Protein AF-A0A0B0EGE4-F1 (afdb_monomer_lite)

Sequence (69 aa):
MVNNPQIKKIEITASDAVAGYLLNNKRKKLAELEEKFSTTIIINGIIGQKTGEVTTNCTDSEGNRIVTR

Structure (mmCIF, N/CA/C/O backbone):
data_AF-A0A0B0EGE4-F1
#
_entry.id   AF-A0A0B0EGE4-F1
#
loop_
_atom_site.group_PDB
_atom_site.id
_atom_site.type_symbol
_atom_site.label_atom_id
_atom_site.label_alt_id
_atom_site.label_comp_id
_atom_site.label_asym_id
_atom_site.label_entity_id
_atom_site.label_seq_id
_atom_site.pdbx_PDB_ins_code
_atom_site.Cartn_x
_atom_site.Cartn_y
_atom_site.Cartn_z
_atom_site.occupancy
_atom_site.B_iso_or_equiv
_atom_site.auth_seq_id
_atom_site.auth_comp_id
_atom_site.auth_asym_id
_atom_site.auth_atom_id
_atom_site.pdbx_PDB_model_num
ATOM 1 N N . MET A 1 1 ? 0.560 14.162 10.119 1.00 52.66 1 MET A N 1
ATOM 2 C CA . MET A 1 1 ? 0.409 13.515 8.796 1.00 52.66 1 MET A CA 1
ATOM 3 C C . MET A 1 1 ? -0.290 12.151 8.828 1.00 52.66 1 MET A C 1
ATOM 5 O O . MET A 1 1 ? -0.997 11.881 7.878 1.00 52.66 1 MET A O 1
ATOM 9 N N . VAL A 1 2 ? -0.172 11.310 9.870 1.00 49.75 2 VAL A N 1
ATOM 10 C CA . VAL A 1 2 ? -0.750 9.936 9.847 1.00 49.75 2 VAL A CA 1
ATOM 11 C C . VAL A 1 2 ? -2.116 9.811 10.552 1.00 49.75 2 VAL A C 1
ATOM 13 O O . VAL A 1 2 ? -2.806 8.820 10.388 1.00 49.75 2 VAL A O 1
ATOM 16 N N . ASN A 1 3 ? -2.547 10.831 11.301 1.00 59.25 3 ASN A N 1
ATOM 17 C CA . ASN A 1 3 ? -3.738 10.761 12.157 1.00 59.25 3 ASN A CA 1
ATOM 18 C C . ASN A 1 3 ? -4.879 11.667 11.661 1.00 59.25 3 ASN A C 1
ATOM 20 O O . ASN A 1 3 ? -5.495 12.374 12.453 1.00 59.25 3 ASN A O 1
ATOM 24 N N . ASN A 1 4 ? -5.112 11.715 10.345 1.00 71.81 4 ASN A N 1
ATOM 25 C CA . ASN A 1 4 ? -6.324 12.344 9.825 1.00 71.81 4 ASN A CA 1
ATOM 26 C C . ASN A 1 4 ? -7.431 11.272 9.767 1.00 71.81 4 ASN A C 1
ATOM 28 O O . ASN A 1 4 ? -7.380 10.431 8.869 1.00 71.81 4 ASN A O 1
ATOM 32 N N . PRO A 1 5 ? -8.419 11.284 10.686 1.00 77.69 5 PRO A N 1
ATOM 33 C CA . PRO A 1 5 ? -9.469 10.261 10.749 1.00 77.69 5 PRO A CA 1
ATOM 34 C C . PRO A 1 5 ? -10.368 10.232 9.505 1.00 77.69 5 PRO A C 1
ATOM 36 O O . PRO A 1 5 ? -11.108 9.265 9.303 1.00 77.69 5 PRO A O 1
ATOM 39 N N . GLN A 1 6 ? -10.302 11.277 8.673 1.00 85.69 6 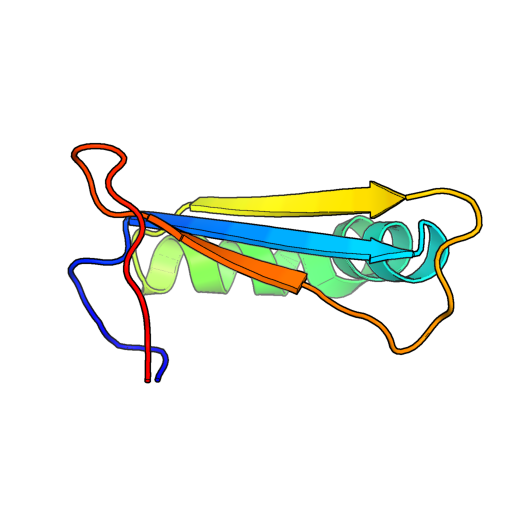GLN A N 1
ATOM 40 C CA . GLN A 1 6 ? -11.002 11.340 7.396 1.00 85.69 6 GLN A CA 1
ATOM 41 C C . GLN A 1 6 ? -10.366 10.424 6.348 1.00 85.69 6 GLN A C 1
ATOM 43 O O . GLN A 1 6 ? -11.064 10.012 5.434 1.00 85.69 6 GLN A O 1
ATOM 48 N N . ILE A 1 7 ? -9.080 10.066 6.467 1.00 90.00 7 ILE A N 1
ATOM 49 C CA . ILE A 1 7 ? -8.428 9.173 5.503 1.00 90.00 7 ILE A CA 1
ATOM 50 C C . ILE A 1 7 ? -8.948 7.748 5.711 1.00 90.00 7 ILE A C 1
ATOM 52 O O . ILE A 1 7 ? -8.701 7.121 6.742 1.00 90.00 7 ILE A O 1
ATOM 56 N N . LYS A 1 8 ? -9.647 7.222 4.705 1.00 91.69 8 LYS A N 1
ATOM 57 C CA . LYS A 1 8 ? -10.168 5.847 4.691 1.00 91.69 8 LYS A CA 1
ATOM 58 C C . LYS A 1 8 ? -9.431 4.929 3.743 1.00 91.69 8 LYS A C 1
ATOM 60 O O . LYS A 1 8 ? -9.378 3.731 4.003 1.00 91.69 8 LYS A O 1
ATOM 65 N N . LYS A 1 9 ? -8.791 5.473 2.712 1.00 93.94 9 LYS A N 1
ATOM 66 C CA . LYS A 1 9 ? -7.946 4.690 1.813 1.00 93.94 9 LYS A CA 1
ATOM 67 C C . LYS A 1 9 ? -6.693 5.463 1.416 1.00 93.94 9 LYS A C 1
ATOM 69 O O . LYS A 1 9 ? -6.773 6.646 1.080 1.00 93.94 9 LYS A O 1
ATOM 74 N N . ILE A 1 10 ? -5.554 4.776 1.450 1.00 93.62 10 ILE A N 1
ATOM 75 C CA . ILE A 1 10 ? -4.244 5.253 1.003 1.00 93.62 10 ILE A CA 1
ATOM 76 C C . ILE A 1 10 ? -3.797 4.362 -0.152 1.00 93.62 10 ILE A C 1
ATOM 78 O O . ILE A 1 10 ? -3.668 3.152 0.005 1.00 93.62 10 ILE A O 1
ATOM 82 N N . GLU A 1 11 ? -3.531 4.959 -1.304 1.00 95.00 11 GLU A N 1
ATOM 83 C CA . GLU A 1 11 ? -3.004 4.276 -2.481 1.00 95.00 11 GLU A CA 1
ATOM 84 C C . GLU A 1 11 ? -1.566 4.731 -2.710 1.00 95.00 11 GLU A C 1
ATOM 86 O O . GLU A 1 11 ? -1.305 5.925 -2.871 1.00 95.00 11 GLU A O 1
ATOM 91 N N . ILE A 1 12 ? -0.635 3.783 -2.699 1.00 94.69 12 ILE A N 1
ATOM 92 C CA . ILE A 1 12 ? 0.795 4.012 -2.889 1.00 94.69 12 ILE A CA 1
ATOM 93 C C . ILE A 1 12 ? 1.204 3.350 -4.196 1.00 94.69 12 ILE A C 1
ATOM 95 O O . ILE A 1 12 ? 1.101 2.135 -4.340 1.00 94.69 12 ILE A O 1
ATOM 99 N N . THR A 1 13 ? 1.716 4.141 -5.127 1.00 95.31 13 THR A N 1
ATOM 100 C CA . THR A 1 13 ? 2.245 3.668 -6.404 1.00 95.31 13 THR A CA 1
ATOM 101 C C . THR A 1 13 ? 3.761 3.793 -6.400 1.00 95.31 13 THR A C 1
ATOM 103 O O . THR A 1 13 ? 4.297 4.892 -6.223 1.00 95.31 13 THR A O 1
ATOM 106 N N . ALA A 1 14 ? 4.453 2.675 -6.590 1.00 95.31 14 ALA A N 1
ATOM 107 C CA . ALA A 1 14 ? 5.910 2.582 -6.573 1.00 95.31 14 ALA A CA 1
ATOM 108 C C . ALA A 1 14 ? 6.409 1.630 -7.671 1.00 95.31 14 ALA A C 1
ATOM 110 O O . ALA A 1 14 ? 5.613 0.984 -8.355 1.00 95.31 14 ALA A O 1
ATOM 111 N N . SER A 1 15 ? 7.730 1.498 -7.817 1.00 96.50 15 SER A N 1
ATOM 112 C CA . SER A 1 15 ? 8.292 0.445 -8.668 1.00 96.50 15 SER A CA 1
ATOM 113 C C . SER A 1 15 ? 7.857 -0.946 -8.201 1.00 96.50 15 SER A C 1
ATOM 115 O O . SER A 1 15 ? 7.598 -1.172 -7.014 1.00 96.50 15 SER A O 1
ATOM 117 N N . ASP A 1 16 ? 7.783 -1.888 -9.135 1.00 94.75 16 ASP A N 1
ATOM 118 C CA . ASP A 1 16 ? 7.432 -3.288 -8.878 1.00 94.75 16 ASP A CA 1
ATOM 119 C C . ASP A 1 16 ? 8.278 -3.924 -7.760 1.00 94.75 16 ASP A C 1
ATOM 121 O O . ASP A 1 16 ? 7.733 -4.574 -6.866 1.00 94.75 16 ASP A O 1
ATOM 125 N N . ALA A 1 17 ? 9.585 -3.659 -7.736 1.00 93.88 17 ALA A N 1
ATOM 126 C CA . ALA A 1 17 ? 10.494 -4.133 -6.700 1.00 93.88 17 ALA A CA 1
ATOM 127 C C . ALA A 1 17 ? 10.126 -3.585 -5.310 1.00 93.88 17 ALA A C 1
ATOM 129 O O . ALA A 1 17 ? 10.135 -4.323 -4.320 1.00 93.88 17 ALA A O 1
ATOM 130 N N . VAL A 1 18 ? 9.764 -2.301 -5.221 1.00 94.88 18 VAL A N 1
ATOM 131 C CA . VAL A 1 18 ? 9.347 -1.672 -3.958 1.00 94.88 18 VAL A CA 1
ATOM 132 C C . VAL A 1 18 ? 7.984 -2.202 -3.521 1.00 94.88 18 VAL A C 1
ATOM 134 O O . VAL A 1 18 ? 7.826 -2.580 -2.360 1.00 94.88 18 VAL A O 1
ATOM 137 N N . ALA A 1 19 ? 7.017 -2.286 -4.437 1.00 95.56 19 ALA A N 1
ATOM 138 C CA . ALA A 1 19 ? 5.697 -2.841 -4.157 1.00 95.56 19 ALA A CA 1
ATOM 139 C C . ALA A 1 19 ? 5.797 -4.296 -3.673 1.00 95.56 19 ALA A C 1
ATOM 141 O O . ALA A 1 19 ? 5.235 -4.647 -2.633 1.00 95.56 19 ALA A O 1
ATOM 142 N N . GLY A 1 20 ? 6.597 -5.114 -4.359 1.00 96.00 20 GLY A N 1
ATOM 143 C CA . GLY A 1 20 ? 6.892 -6.489 -3.972 1.00 96.00 20 GLY A CA 1
ATOM 144 C C . GLY A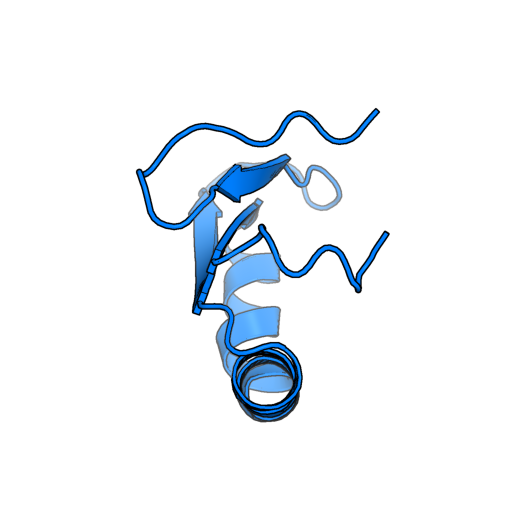 1 20 ? 7.546 -6.577 -2.594 1.00 96.00 20 GLY A C 1
ATOM 145 O O . GLY A 1 20 ? 7.129 -7.392 -1.770 1.00 96.00 20 GLY A O 1
ATOM 146 N N . TYR A 1 21 ? 8.516 -5.715 -2.283 1.00 95.75 21 TYR A N 1
ATOM 147 C CA . TYR A 1 21 ? 9.119 -5.673 -0.950 1.00 95.75 21 TYR A CA 1
ATOM 148 C C . TYR A 1 21 ? 8.100 -5.310 0.139 1.00 95.75 21 TYR A C 1
ATOM 150 O O . TYR A 1 21 ? 8.058 -5.963 1.184 1.00 95.75 21 TYR A O 1
ATOM 158 N N . LEU A 1 22 ? 7.260 -4.296 -0.085 1.00 95.81 22 LEU A N 1
ATOM 159 C CA . LEU A 1 22 ? 6.247 -3.872 0.884 1.00 95.81 22 LEU A CA 1
ATOM 160 C C . LEU A 1 22 ? 5.217 -4.980 1.133 1.00 95.81 22 LEU A C 1
ATOM 162 O O . LEU A 1 22 ? 4.955 -5.337 2.285 1.00 95.81 22 LEU A O 1
ATOM 166 N N . LEU A 1 23 ? 4.698 -5.573 0.059 1.00 96.31 23 LEU A N 1
ATOM 167 C CA . LEU A 1 23 ? 3.659 -6.596 0.115 1.00 96.31 23 LEU A CA 1
ATOM 168 C C . LEU A 1 23 ? 4.160 -7.958 0.599 1.00 96.31 23 LEU A C 1
ATOM 170 O O . LEU A 1 23 ? 3.334 -8.768 1.012 1.00 96.31 23 LEU A O 1
ATOM 174 N N . ASN A 1 24 ? 5.465 -8.238 0.580 1.00 96.94 24 ASN A N 1
ATOM 175 C CA . ASN A 1 24 ? 6.017 -9.500 1.088 1.00 96.94 24 ASN A CA 1
ATOM 176 C C . ASN A 1 24 ? 6.719 -9.321 2.437 1.00 96.94 24 ASN A C 1
ATOM 178 O O . ASN A 1 24 ? 6.371 -9.981 3.413 1.00 96.94 24 ASN A O 1
ATOM 182 N N . ASN A 1 25 ? 7.652 -8.375 2.532 1.00 97.88 25 ASN A N 1
ATOM 183 C CA . ASN A 1 25 ? 8.533 -8.243 3.693 1.00 97.88 25 ASN A CA 1
ATOM 184 C C . ASN A 1 25 ? 7.975 -7.287 4.753 1.00 97.88 25 ASN A C 1
ATOM 186 O O . ASN A 1 25 ? 8.406 -7.332 5.908 1.00 97.88 25 ASN A O 1
ATOM 190 N N . LYS A 1 26 ? 7.038 -6.403 4.385 1.00 97.00 26 LYS A N 1
ATOM 191 C CA . LYS A 1 26 ? 6.380 -5.461 5.311 1.00 97.00 26 LYS A CA 1
ATOM 192 C C . LYS A 1 26 ? 4.884 -5.719 5.486 1.00 97.00 26 LYS A C 1
ATOM 194 O O . LYS A 1 26 ? 4.230 -4.936 6.168 1.00 97.00 26 LYS A O 1
ATOM 199 N N . ARG A 1 27 ? 4.364 -6.846 4.983 1.00 96.12 27 ARG A N 1
ATOM 200 C CA . ARG A 1 27 ? 2.933 -7.197 5.032 1.00 96.12 27 ARG A CA 1
ATOM 201 C C . ARG A 1 27 ? 2.328 -7.098 6.432 1.00 96.12 27 ARG A C 1
ATOM 203 O O . ARG A 1 27 ? 1.301 -6.457 6.598 1.00 96.12 27 ARG A O 1
ATOM 210 N N . LYS A 1 28 ? 2.985 -7.673 7.448 1.00 97.31 28 LYS A N 1
ATOM 211 C CA . LYS A 1 28 ? 2.498 -7.619 8.839 1.00 97.31 28 LYS A CA 1
ATOM 212 C C . LYS A 1 28 ? 2.357 -6.178 9.338 1.00 97.31 28 LYS A C 1
ATOM 214 O O . LYS A 1 28 ? 1.345 -5.825 9.923 1.00 97.31 28 LYS A O 1
ATOM 219 N N . LYS A 1 29 ? 3.350 -5.336 9.048 1.00 96.25 29 LYS A N 1
ATOM 220 C CA . LYS A 1 29 ? 3.338 -3.927 9.445 1.00 96.25 29 LYS A CA 1
ATOM 221 C C . LYS A 1 29 ? 2.268 -3.129 8.694 1.00 96.25 29 LYS A C 1
ATOM 223 O O . LYS A 1 29 ? 1.710 -2.207 9.267 1.00 96.25 29 LYS A O 1
ATOM 228 N N . LEU A 1 30 ? 1.985 -3.469 7.433 1.00 95.62 30 LEU A N 1
ATOM 229 C CA . LEU A 1 30 ? 0.867 -2.880 6.691 1.00 95.62 30 LEU A CA 1
ATOM 230 C C . LEU A 1 30 ? -0.465 -3.220 7.366 1.00 95.62 30 LEU A C 1
ATOM 232 O O . LEU A 1 30 ? -1.198 -2.299 7.695 1.00 95.62 30 LEU A O 1
ATOM 236 N N . ALA A 1 31 ? -0.707 -4.493 7.687 1.00 95.69 31 ALA A N 1
ATOM 237 C CA . ALA A 1 31 ? -1.927 -4.915 8.380 1.00 95.69 31 ALA A CA 1
ATOM 238 C C . ALA A 1 31 ? -2.100 -4.225 9.750 1.00 95.69 31 ALA A C 1
ATOM 240 O O . ALA A 1 31 ? -3.178 -3.732 10.063 1.00 95.69 31 ALA A O 1
ATOM 241 N N . GLU A 1 32 ? -1.023 -4.108 10.537 1.00 96.12 32 GLU A N 1
ATOM 242 C CA . GLU A 1 32 ? -1.040 -3.373 11.814 1.00 96.12 32 GLU A CA 1
ATOM 243 C C . GLU A 1 32 ? -1.417 -1.892 11.635 1.00 96.12 32 GLU A C 1
ATOM 245 O O . GLU A 1 32 ? -2.094 -1.313 12.484 1.00 96.12 32 GLU A O 1
ATOM 250 N N . LEU A 1 33 ? -0.974 -1.254 10.545 1.00 92.56 33 LEU A N 1
ATOM 251 C CA . LEU A 1 33 ? -1.333 0.132 10.235 1.00 92.56 33 LEU A CA 1
ATOM 252 C C . LEU A 1 33 ? -2.794 0.245 9.792 1.00 92.56 33 LEU A C 1
ATOM 254 O O . LEU A 1 33 ? -3.482 1.166 10.232 1.00 92.56 33 LEU A O 1
ATOM 258 N N . GLU A 1 34 ? -3.264 -0.678 8.956 1.00 93.81 34 GLU A N 1
ATOM 259 C CA . GLU A 1 34 ? -4.658 -0.706 8.508 1.00 93.81 34 GLU A CA 1
ATOM 260 C C . GLU A 1 34 ? -5.621 -0.851 9.689 1.00 93.81 34 GLU A C 1
ATOM 262 O O . GLU A 1 34 ? -6.579 -0.085 9.801 1.00 93.81 34 GLU A O 1
ATOM 267 N N . GLU A 1 35 ? -5.320 -1.765 10.614 1.00 94.25 35 GLU A N 1
ATOM 268 C CA . GLU A 1 35 ? -6.101 -1.976 11.834 1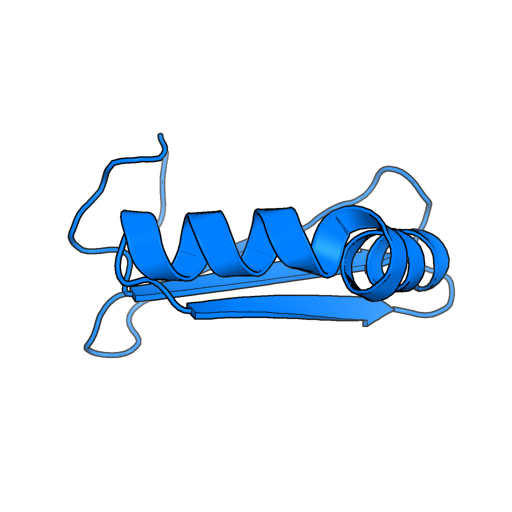.00 94.25 35 GLU A CA 1
ATOM 269 C C . GLU A 1 35 ? -6.050 -0.745 12.747 1.00 94.25 35 GLU A C 1
ATOM 271 O O . GLU A 1 35 ? -7.089 -0.194 13.121 1.00 94.25 35 GLU A O 1
ATOM 276 N N . LYS A 1 36 ? -4.841 -0.255 13.053 1.00 92.62 36 LYS A N 1
ATOM 277 C CA . LYS A 1 36 ? -4.638 0.867 13.979 1.00 92.62 36 LYS A CA 1
ATOM 278 C C . LYS A 1 36 ? -5.354 2.143 13.542 1.00 92.62 36 LYS A C 1
ATOM 280 O O . LYS A 1 36 ? -5.829 2.890 14.397 1.00 92.62 36 LYS A O 1
ATOM 285 N N . PHE A 1 37 ? -5.384 2.422 12.242 1.00 89.25 37 PHE A N 1
ATOM 286 C CA . PHE A 1 37 ? -5.970 3.654 11.708 1.00 89.25 37 PHE A CA 1
ATOM 287 C C . PHE A 1 37 ? -7.352 3.448 11.082 1.00 89.25 37 PHE A C 1
ATOM 289 O O . PHE A 1 37 ? -7.996 4.428 10.708 1.00 89.25 37 PHE A O 1
ATOM 296 N N . SER A 1 38 ? -7.844 2.204 11.018 1.00 91.12 38 SER A N 1
ATOM 297 C CA . SER A 1 38 ? -9.087 1.859 10.314 1.00 91.12 38 SER A CA 1
ATOM 298 C C . SER A 1 38 ? -9.098 2.425 8.886 1.00 91.12 38 SER A C 1
ATOM 300 O O . SER A 1 38 ? -10.046 3.097 8.462 1.00 91.12 38 SER A O 1
ATOM 302 N N . THR A 1 39 ? -7.998 2.188 8.172 1.00 90.19 39 THR A N 1
ATOM 303 C CA . THR A 1 39 ? -7.713 2.711 6.830 1.00 90.19 39 THR A CA 1
ATOM 304 C C . THR A 1 39 ? -7.264 1.561 5.938 1.00 90.19 39 THR A C 1
ATOM 306 O O . THR A 1 39 ? -6.464 0.740 6.362 1.00 90.19 39 THR A O 1
ATOM 309 N N . THR A 1 40 ? -7.716 1.516 4.691 1.00 93.81 40 THR A N 1
ATOM 310 C CA . THR A 1 40 ? -7.234 0.547 3.697 1.00 93.81 40 THR A CA 1
ATOM 311 C C . THR A 1 40 ? -5.964 1.055 3.020 1.00 93.81 40 THR A C 1
ATOM 313 O O . THR A 1 40 ? -5.926 2.206 2.576 1.00 93.81 40 THR A O 1
ATOM 316 N N . ILE A 1 41 ? -4.936 0.215 2.889 1.00 95.44 41 ILE A N 1
ATOM 317 C CA . ILE A 1 41 ? -3.689 0.558 2.197 1.00 95.44 41 ILE A CA 1
ATOM 318 C C . ILE A 1 41 ? -3.544 -0.307 0.943 1.00 95.44 41 ILE A C 1
ATOM 320 O O . ILE A 1 41 ? -3.402 -1.524 1.009 1.00 95.44 41 ILE A O 1
ATOM 324 N N . ILE A 1 42 ? -3.517 0.337 -0.221 1.00 95.69 42 ILE A N 1
ATOM 325 C CA . ILE A 1 42 ? -3.320 -0.314 -1.518 1.00 95.69 42 ILE A CA 1
ATOM 326 C C . ILE A 1 42 ? -1.921 0.022 -2.024 1.00 95.69 42 ILE A C 1
ATOM 328 O O . ILE A 1 42 ? -1.550 1.192 -2.098 1.00 95.69 42 ILE A O 1
ATOM 332 N N . ILE A 1 43 ? -1.148 -1.001 -2.391 1.00 96.56 43 ILE A N 1
ATOM 333 C CA . ILE A 1 43 ? 0.187 -0.844 -2.975 1.00 96.56 43 ILE A CA 1
ATOM 334 C C . ILE A 1 43 ? 0.151 -1.296 -4.437 1.00 96.56 43 ILE A C 1
ATOM 336 O O . ILE A 1 43 ? -0.056 -2.476 -4.714 1.00 96.56 43 ILE A O 1
ATOM 340 N N . ASN A 1 44 ? 0.401 -0.369 -5.358 1.00 95.88 44 ASN A N 1
ATOM 341 C CA . ASN A 1 44 ? 0.463 -0.611 -6.795 1.00 95.88 44 ASN A CA 1
ATOM 342 C C . ASN A 1 44 ? 1.924 -0.606 -7.265 1.00 95.88 44 ASN A C 1
ATOM 344 O O . ASN A 1 44 ? 2.659 0.354 -7.025 1.00 95.88 44 ASN A O 1
ATOM 348 N N . GLY A 1 45 ? 2.341 -1.678 -7.940 1.00 94.69 45 GLY A N 1
ATOM 349 C CA . GLY A 1 45 ? 3.657 -1.781 -8.570 1.00 94.69 45 GLY A CA 1
ATOM 350 C C . GLY A 1 45 ? 3.595 -1.421 -10.052 1.00 94.69 45 GLY A C 1
ATOM 351 O O . GLY A 1 45 ? 2.783 -1.989 -10.780 1.00 94.69 45 GLY A O 1
ATOM 352 N N . ILE A 1 46 ? 4.462 -0.516 -10.503 1.00 94.75 46 ILE A N 1
ATOM 353 C CA . ILE A 1 46 ? 4.619 -0.162 -11.919 1.00 94.75 46 ILE A CA 1
ATOM 354 C C . ILE A 1 46 ? 5.973 -0.662 -12.424 1.00 94.75 46 ILE A C 1
ATOM 356 O O . ILE A 1 46 ? 7.027 -0.334 -11.875 1.00 94.75 46 ILE A O 1
ATOM 360 N N . ILE A 1 47 ? 5.940 -1.440 -13.506 1.00 90.75 47 ILE A N 1
ATOM 361 C CA . ILE A 1 47 ? 7.139 -1.919 -14.199 1.00 90.75 47 ILE A CA 1
ATOM 362 C C . ILE A 1 47 ? 7.823 -0.733 -14.885 1.00 90.75 47 ILE A C 1
ATOM 364 O O . ILE A 1 47 ? 7.179 0.045 -15.585 1.00 90.75 47 ILE A O 1
ATOM 368 N N . GLY A 1 48 ? 9.135 -0.597 -14.692 1.00 84.31 48 GLY A N 1
ATOM 369 C CA . GLY A 1 48 ? 9.927 0.473 -15.306 1.00 84.31 48 GLY A CA 1
ATOM 370 C C . GLY A 1 48 ? 9.848 1.829 -14.594 1.00 84.31 48 GLY A C 1
ATOM 371 O O . GLY A 1 48 ? 10.555 2.751 -14.995 1.00 84.31 48 GLY A O 1
ATOM 372 N N . GLN A 1 49 ? 9.060 1.960 -13.518 1.00 88.12 49 GLN A N 1
ATOM 373 C CA . GLN A 1 49 ? 9.125 3.133 -12.643 1.00 88.12 49 GLN A CA 1
ATOM 374 C C . GLN A 1 49 ? 10.461 3.146 -11.890 1.00 88.12 49 GLN A C 1
ATOM 376 O O . GLN A 1 49 ? 10.934 2.118 -11.397 1.00 88.12 49 GLN A O 1
ATOM 381 N N . LYS A 1 50 ? 11.079 4.324 -11.781 1.00 88.31 50 LYS A N 1
ATOM 382 C CA . LYS A 1 50 ? 12.370 4.476 -11.113 1.00 88.31 50 LYS A CA 1
ATOM 383 C C . LYS A 1 50 ? 12.236 4.206 -9.614 1.00 88.31 50 LYS A C 1
ATOM 385 O O . LYS A 1 50 ? 11.393 4.788 -8.932 1.00 88.31 50 LYS A O 1
ATOM 390 N N . THR A 1 51 ? 13.119 3.370 -9.073 1.00 82.38 51 THR A N 1
ATOM 391 C CA . THR A 1 51 ? 13.228 3.175 -7.622 1.00 82.38 51 THR A CA 1
ATOM 392 C C . THR A 1 51 ? 13.522 4.514 -6.939 1.00 82.38 51 THR A C 1
ATOM 394 O O . THR A 1 51 ? 14.521 5.163 -7.248 1.00 82.38 51 THR A O 1
ATOM 397 N N . GLY A 1 52 ? 12.642 4.926 -6.023 1.00 81.69 52 GLY A N 1
ATOM 398 C CA . GLY A 1 52 ? 12.701 6.214 -5.321 1.00 81.69 52 GLY A CA 1
ATOM 399 C C . GLY A 1 52 ? 11.577 7.183 -5.699 1.00 81.69 52 GLY A C 1
ATOM 400 O O . GLY A 1 52 ? 11.258 8.065 -4.906 1.00 81.69 52 GLY A O 1
ATOM 401 N N . GLU A 1 53 ? 10.923 6.989 -6.845 1.00 88.81 53 GLU A N 1
ATOM 402 C CA . GLU A 1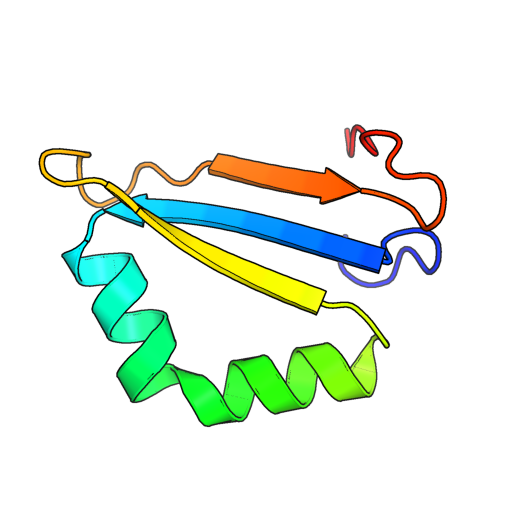 53 ? 9.670 7.679 -7.148 1.00 88.81 53 GLU A CA 1
ATOM 403 C C . GLU A 1 53 ? 8.518 6.933 -6.484 1.00 88.81 53 GLU A C 1
ATOM 405 O O . GLU A 1 53 ? 8.330 5.737 -6.709 1.00 88.81 53 GLU A O 1
ATOM 410 N N . VAL A 1 54 ? 7.752 7.640 -5.657 1.00 91.06 54 VAL A N 1
ATOM 411 C CA . VAL A 1 54 ? 6.560 7.111 -4.995 1.00 91.06 54 VAL A CA 1
ATOM 412 C C . VAL A 1 54 ? 5.468 8.161 -5.082 1.00 91.06 54 VAL A C 1
ATOM 414 O O . VAL A 1 54 ? 5.685 9.319 -4.730 1.00 91.06 54 VAL A O 1
ATOM 417 N N . THR A 1 55 ? 4.289 7.751 -5.538 1.00 92.31 55 THR A N 1
ATOM 418 C CA . THR A 1 55 ? 3.089 8.590 -5.494 1.00 92.31 55 THR A CA 1
ATOM 419 C C . THR A 1 55 ? 2.160 8.058 -4.420 1.00 92.31 55 THR A C 1
ATOM 421 O O . THR A 1 55 ? 1.8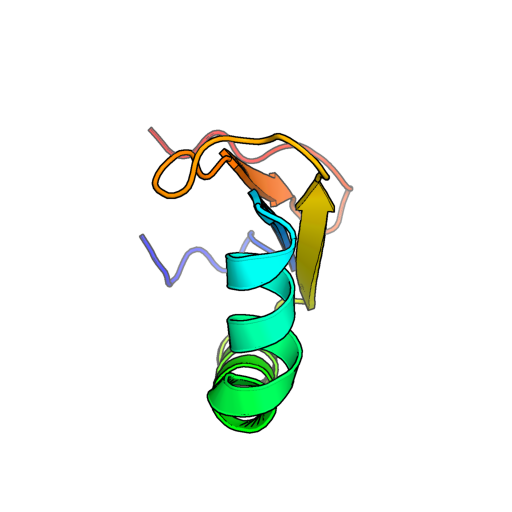78 6.864 -4.396 1.00 92.31 55 THR A O 1
ATOM 424 N N . THR A 1 56 ? 1.656 8.945 -3.564 1.00 92.38 56 THR A N 1
ATOM 425 C CA . THR A 1 56 ? 0.685 8.599 -2.525 1.00 92.38 56 THR A CA 1
ATOM 426 C C . THR A 1 56 ? -0.587 9.405 -2.729 1.00 92.38 56 THR A C 1
ATOM 428 O O . THR A 1 56 ? -0.543 10.630 -2.849 1.00 92.38 56 THR A O 1
ATOM 431 N N . ASN A 1 57 ? -1.726 8.721 -2.747 1.00 92.31 57 ASN A N 1
ATOM 432 C CA . ASN A 1 57 ? -3.047 9.326 -2.849 1.00 92.31 57 ASN A CA 1
ATOM 433 C C . ASN A 1 57 ? -3.889 8.901 -1.645 1.00 92.31 57 ASN A C 1
ATOM 435 O O . ASN A 1 57 ? -3.990 7.715 -1.350 1.00 92.31 57 ASN A O 1
ATOM 439 N N . CYS A 1 58 ? -4.506 9.862 -0.965 1.00 92.56 58 CYS A N 1
ATOM 440 C CA . CYS A 1 58 ? -5.384 9.611 0.174 1.00 92.56 58 CYS A CA 1
ATOM 441 C C . CYS A 1 58 ? -6.824 9.949 -0.210 1.00 92.56 58 CYS A C 1
ATOM 443 O O . CYS A 1 58 ? -7.065 10.956 -0.879 1.00 92.56 58 CYS A O 1
ATOM 445 N N . THR A 1 59 ? -7.776 9.132 0.226 1.00 93.62 59 THR A N 1
ATOM 446 C CA . THR A 1 59 ? -9.209 9.325 -0.038 1.00 93.62 59 THR A CA 1
ATOM 447 C C . THR A 1 59 ? -10.032 9.148 1.230 1.00 93.62 59 THR A C 1
ATOM 449 O O . THR A 1 59 ? -9.640 8.383 2.120 1.00 93.62 59 THR A O 1
ATOM 452 N N . ASP A 1 60 ? -11.137 9.886 1.321 1.00 91.81 60 ASP A N 1
ATOM 453 C CA . ASP A 1 60 ? -12.114 9.764 2.404 1.00 91.81 60 ASP A CA 1
ATOM 454 C C . ASP A 1 60 ? -13.132 8.635 2.166 1.00 91.81 60 ASP A C 1
ATOM 456 O O . ASP A 1 60 ? -13.022 7.862 1.213 1.00 91.81 60 ASP A O 1
ATOM 460 N N . SER A 1 61 ? -14.113 8.506 3.065 1.00 88.00 61 SER A N 1
ATOM 461 C CA . SER A 1 61 ? -15.199 7.519 2.954 1.00 88.00 61 SER A CA 1
ATOM 462 C C . SER A 1 61 ? -16.122 7.740 1.757 1.00 88.00 61 SER A C 1
ATOM 464 O O . SER A 1 61 ? -16.807 6.807 1.350 1.00 88.00 61 SER A O 1
ATOM 466 N N . GLU A 1 62 ? -16.164 8.954 1.213 1.00 90.19 62 GLU A N 1
ATOM 467 C CA . GLU A 1 62 ? -16.978 9.315 0.050 1.00 90.19 62 GLU A CA 1
ATOM 468 C C . GLU A 1 62 ? -16.200 9.125 -1.264 1.00 90.19 62 GLU A C 1
ATOM 470 O O . GLU A 1 62 ? -16.750 9.283 -2.351 1.00 90.19 62 GLU A O 1
ATOM 475 N N . GLY A 1 63 ? -14.921 8.742 -1.174 1.00 86.00 63 GLY A N 1
ATOM 476 C CA . GLY A 1 63 ? -14.032 8.579 -2.318 1.00 86.00 63 GLY A CA 1
ATOM 477 C C . GLY A 1 63 ? -13.403 9.888 -2.794 1.00 86.00 63 GLY A C 1
ATOM 478 O O . GLY A 1 63 ? -12.703 9.884 -3.811 1.00 86.00 63 GLY A O 1
ATOM 479 N N . ASN A 1 64 ? -13.589 10.996 -2.072 1.00 91.56 64 ASN A N 1
ATOM 480 C CA . ASN A 1 64 ? -12.974 12.266 -2.429 1.00 91.56 64 ASN A CA 1
ATOM 481 C C . ASN A 1 64 ? -11.485 12.240 -2.092 1.00 91.56 64 ASN A C 1
ATOM 483 O O . ASN A 1 64 ? -11.057 11.747 -1.044 1.00 91.56 64 ASN A O 1
ATOM 487 N N . ARG A 1 65 ? -10.672 12.814 -2.980 1.00 88.62 65 ARG A N 1
ATOM 488 C CA . ARG A 1 65 ? -9.232 12.942 -2.760 1.00 88.62 65 ARG A CA 1
ATOM 489 C C . ARG A 1 65 ? -8.967 13.951 -1.646 1.00 88.62 65 ARG A C 1
ATOM 491 O O . ARG A 1 65 ? -9.265 15.135 -1.786 1.00 88.62 65 ARG A O 1
ATOM 498 N N . ILE A 1 66 ? -8.302 13.502 -0.589 1.00 86.06 66 ILE A N 1
ATOM 499 C CA . ILE A 1 66 ? -7.798 14.380 0.462 1.00 86.06 66 ILE A CA 1
ATOM 500 C C . ILE A 1 66 ? -6.444 14.914 -0.001 1.00 86.06 66 ILE A C 1
ATOM 502 O O . ILE A 1 66 ? -5.447 14.189 -0.044 1.00 86.06 66 ILE A O 1
ATOM 506 N N . VAL A 1 67 ? -6.403 16.198 -0.358 1.00 74.19 67 VAL A N 1
ATOM 507 C CA . VAL A 1 67 ? -5.145 16.896 -0.637 1.00 74.19 67 VAL A CA 1
ATOM 508 C C . VAL A 1 67 ? -4.513 17.269 0.697 1.00 74.19 67 VAL A C 1
ATOM 510 O O . VAL A 1 67 ? -4.882 18.254 1.331 1.00 74.19 67 VAL A O 1
ATOM 513 N N . THR A 1 68 ? -3.561 16.463 1.145 1.00 58.97 68 THR A N 1
ATOM 514 C CA . THR A 1 68 ? -2.711 16.825 2.278 1.00 58.97 68 THR A CA 1
ATOM 515 C C . THR A 1 68 ? -1.641 17.801 1.784 1.00 58.97 68 THR A C 1
ATOM 517 O O . THR A 1 68 ? -0.765 17.391 1.024 1.00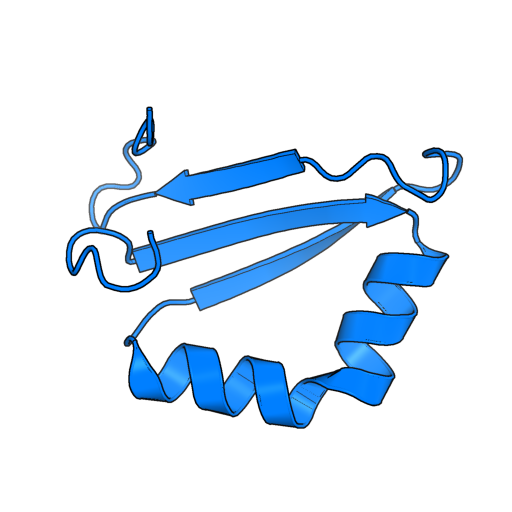 58.97 68 THR A O 1
ATOM 520 N N . ARG A 1 69 ? -1.760 19.087 2.150 1.00 51.06 69 ARG A N 1
ATOM 521 C CA . ARG A 1 69 ? -0.679 20.082 2.022 1.00 51.06 69 ARG A CA 1
ATOM 522 C C . ARG A 1 69 ? 0.436 19.814 3.028 1.00 51.06 69 ARG A C 1
ATOM 524 O O . ARG A 1 69 ? 0.118 19.310 4.131 1.00 51.06 69 ARG A O 1
#

Secondary structure (DSSP, 8-state):
----TT--EEEEEEEHHHHHHHHHHSHHHHHHHHHHHT-EEEEEEETTPPTT--EEEEE-TT--EE---

Foldseek 3Di:
DLAPLQFAEKEKEFAPVVLVCCVPVVVVVQVVSCVVSVHHYHYHHDHPGDHPDMDMWTAGPVRDTDDDD

InterPro domains:
  IPR048583 RNase E/G, thioredoxin-like domain [PF20833] (6-44)

pLDDT: mean 89.14, std 11.06, range [49.75, 97.88]

Organism: NCBI:txid237368

Radius of gyration: 12.39 Å; chains: 1; bounding box: 30×30×29 Å